Protein AF-A0A059THW8-F1 (afdb_monomer)

Structure (mmCIF, N/CA/C/O backbone):
data_AF-A0A059THW8-F1
#
_entry.id   AF-A0A059THW8-F1
#
loop_
_atom_site.group_PDB
_atom_site.id
_atom_site.type_symbol
_atom_site.label_atom_id
_atom_site.label_alt_id
_atom_site.label_comp_id
_atom_site.label_asym_id
_atom_site.label_entity_id
_atom_site.label_seq_id
_atom_site.pdbx_PDB_ins_code
_atom_site.Cartn_x
_atom_site.Cartn_y
_atom_site.Cartn_z
_atom_site.occupancy
_atom_site.B_iso_or_equiv
_atom_site.auth_seq_id
_atom_site.auth_comp_id
_atom_site.auth_asym_id
_atom_site.auth_atom_id
_atom_site.pdbx_PDB_model_num
ATOM 1 N N . LYS A 1 1 ? 4.156 12.816 -4.416 1.00 83.75 1 LYS A N 1
ATOM 2 C CA . LYS A 1 1 ? 4.973 11.647 -3.995 1.00 83.75 1 LYS A CA 1
ATOM 3 C C . LYS A 1 1 ? 4.164 10.899 -2.945 1.00 83.75 1 LYS A C 1
ATOM 5 O O . LYS A 1 1 ? 3.658 11.568 -2.056 1.00 83.75 1 LYS A O 1
ATOM 10 N N . PHE A 1 2 ? 3.971 9.587 -3.088 1.00 96.25 2 PHE A N 1
ATOM 11 C CA . PHE A 1 2 ? 2.993 8.806 -2.313 1.00 96.25 2 PHE A CA 1
ATOM 12 C C . PHE A 1 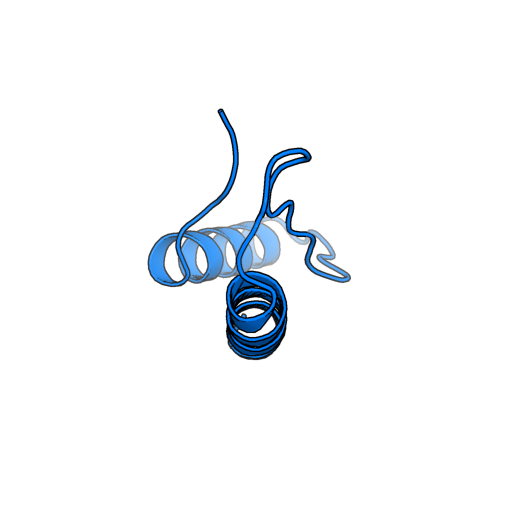2 ? 3.564 7.443 -1.906 1.00 96.25 2 PHE A C 1
ATOM 14 O O . PHE A 1 2 ? 4.592 7.033 -2.443 1.00 96.25 2 PHE A O 1
ATOM 21 N N . GLY A 1 3 ? 2.878 6.763 -0.986 1.00 96.31 3 GLY A N 1
ATOM 22 C CA . GLY A 1 3 ? 3.245 5.446 -0.461 1.00 96.31 3 GLY A CA 1
ATOM 23 C C . GLY A 1 3 ? 3.592 5.482 1.027 1.00 96.31 3 GLY A C 1
ATOM 24 O O . GLY A 1 3 ? 4.074 6.493 1.541 1.00 96.31 3 GLY A O 1
ATOM 25 N N . ALA A 1 4 ? 3.341 4.369 1.713 1.00 97.88 4 ALA A N 1
ATOM 26 C CA . ALA A 1 4 ? 3.721 4.145 3.102 1.00 97.88 4 ALA A CA 1
ATOM 27 C C . ALA A 1 4 ? 4.712 2.976 3.175 1.00 97.88 4 ALA A C 1
ATOM 29 O O . ALA A 1 4 ? 4.593 2.007 2.432 1.00 97.88 4 ALA A O 1
ATOM 30 N N . THR A 1 5 ? 5.691 3.058 4.077 1.00 97.69 5 THR A N 1
ATOM 31 C CA . THR A 1 5 ? 6.563 1.907 4.379 1.00 97.69 5 THR A CA 1
ATOM 32 C C . THR A 1 5 ? 5.758 0.804 5.072 1.00 97.69 5 THR A C 1
ATOM 34 O O . THR A 1 5 ? 4.705 1.093 5.640 1.00 97.69 5 THR A O 1
ATOM 37 N N . LEU A 1 6 ? 6.256 -0.437 5.123 1.00 97.38 6 LEU A N 1
ATOM 38 C CA . LEU A 1 6 ? 5.599 -1.521 5.877 1.00 97.38 6 LEU A CA 1
ATOM 39 C C . LEU A 1 6 ? 5.378 -1.153 7.355 1.00 97.38 6 LEU A C 1
ATOM 41 O O . LEU A 1 6 ? 4.293 -1.346 7.901 1.00 97.38 6 LEU A O 1
ATOM 45 N N . LYS A 1 7 ? 6.377 -0.520 7.987 1.00 97.50 7 LYS A N 1
ATOM 46 C CA . LYS A 1 7 ? 6.274 -0.043 9.374 1.00 97.50 7 LYS A CA 1
ATOM 47 C C . LYS A 1 7 ? 5.151 0.981 9.542 1.00 97.50 7 LYS A C 1
ATOM 49 O O . LYS A 1 7 ? 4.373 0.888 10.484 1.00 97.50 7 LYS A O 1
ATOM 54 N N . THR A 1 8 ? 5.069 1.960 8.643 1.00 98.12 8 THR A N 1
ATOM 55 C CA . THR A 1 8 ? 4.008 2.975 8.683 1.00 98.12 8 THR A CA 1
ATOM 56 C C . THR A 1 8 ? 2.645 2.367 8.360 1.00 98.12 8 THR A C 1
ATOM 58 O O . THR A 1 8 ? 1.666 2.726 9.002 1.00 98.12 8 THR A O 1
ATOM 61 N N . SER A 1 9 ? 2.580 1.426 7.416 1.00 98.19 9 SER A N 1
ATOM 62 C CA . SER A 1 9 ? 1.342 0.744 7.019 1.00 98.19 9 SER A CA 1
ATOM 63 C C . SER A 1 9 ? 0.709 0.021 8.202 1.00 98.19 9 SER A C 1
ATOM 65 O O . SER A 1 9 ? -0.481 0.192 8.443 1.00 98.19 9 SER A O 1
ATOM 67 N N . ARG A 1 10 ? 1.512 -0.670 9.022 1.00 98.06 10 ARG A N 1
ATOM 68 C CA . ARG A 1 10 ? 1.038 -1.279 10.271 1.00 98.06 10 ARG A CA 1
ATOM 69 C C . ARG A 1 10 ? 0.375 -0.264 11.208 1.00 98.06 10 ARG A C 1
ATOM 71 O O . ARG A 1 10 ? -0.734 -0.502 11.670 1.00 98.06 10 ARG A O 1
ATOM 78 N N . LEU A 1 11 ? 1.025 0.875 11.452 1.00 98.44 11 LEU A N 1
ATOM 79 C CA . LEU A 1 11 ? 0.475 1.925 12.321 1.00 98.44 11 LEU A CA 1
ATOM 80 C C . LEU A 1 11 ? -0.830 2.508 11.756 1.00 98.44 11 LEU A C 1
ATOM 82 O O . LEU A 1 11 ? -1.747 2.828 12.507 1.00 98.44 11 LEU A O 1
ATOM 86 N N . LEU A 1 12 ? -0.931 2.635 10.430 1.00 9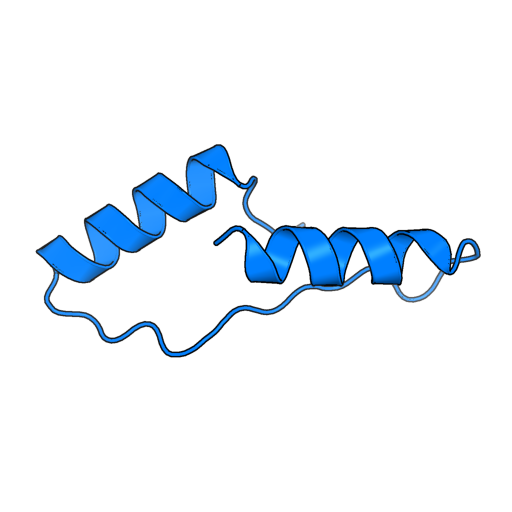8.44 12 LEU A N 1
ATOM 87 C CA . LEU A 1 12 ? -2.146 3.109 9.766 1.00 98.44 12 LEU A CA 1
ATOM 88 C C . LEU A 1 12 ? -3.294 2.098 9.872 1.00 98.44 12 LEU A C 1
ATOM 90 O O . LEU A 1 12 ? -4.428 2.514 10.086 1.00 98.44 12 LEU A O 1
ATOM 94 N N . LEU A 1 13 ? -3.016 0.795 9.765 1.00 98.44 13 LEU A N 1
ATOM 95 C CA . LEU A 1 13 ? -4.016 -0.258 9.969 1.00 98.44 13 LEU A CA 1
ATOM 96 C C . LEU A 1 13 ? -4.505 -0.308 11.420 1.00 98.44 13 LEU A C 1
ATOM 98 O O . LEU A 1 13 ? -5.709 -0.396 11.658 1.00 98.44 13 LEU A O 1
ATOM 102 N N . GLU A 1 14 ? -3.590 -0.205 12.387 1.00 98.56 14 GLU A N 1
ATOM 103 C CA . GLU A 1 14 ? -3.930 -0.094 13.811 1.00 98.56 14 GLU A CA 1
ATOM 104 C C . GLU A 1 14 ? -4.833 1.129 14.045 1.00 98.56 14 GLU A C 1
ATOM 106 O O . GLU A 1 14 ? -5.900 1.007 14.648 1.00 98.56 14 GLU A O 1
ATOM 111 N N . ARG A 1 15 ? -4.491 2.282 13.453 1.00 98.69 15 ARG A N 1
ATOM 112 C CA . ARG A 1 15 ? -5.308 3.496 13.550 1.00 98.69 15 ARG A CA 1
ATOM 113 C C . ARG A 1 15 ? -6.668 3.372 12.858 1.00 98.69 15 ARG A C 1
ATOM 115 O O . ARG A 1 15 ? -7.656 3.886 13.374 1.00 98.69 15 ARG A O 1
ATOM 122 N N . ALA A 1 16 ? -6.741 2.712 11.705 1.00 98.69 16 ALA A N 1
ATOM 123 C CA . ALA A 1 16 ? -8.005 2.467 11.013 1.00 98.69 16 ALA A CA 1
ATOM 124 C C . ALA A 1 16 ? -8.944 1.610 11.872 1.00 98.69 16 ALA A C 1
ATOM 126 O O . ALA A 1 16 ? -10.124 1.930 11.991 1.00 98.69 16 ALA A O 1
ATOM 127 N N . LYS A 1 17 ? -8.401 0.590 12.549 1.00 98.38 17 LYS A N 1
ATOM 128 C CA . LYS A 1 17 ? -9.148 -0.245 13.494 1.00 98.38 17 LYS A CA 1
ATOM 129 C C . LYS A 1 17 ? -9.674 0.550 14.692 1.00 98.38 17 LYS A C 1
ATOM 131 O O . LYS A 1 17 ? -10.821 0.363 15.075 1.00 98.38 17 LYS A O 1
ATOM 136 N N . GLU A 1 18 ? -8.870 1.443 15.271 1.00 98.69 18 GLU A N 1
ATOM 137 C CA . GLU A 1 18 ? -9.310 2.332 16.364 1.00 98.69 18 GLU A CA 1
ATOM 138 C C . GLU A 1 18 ? -10.465 3.259 15.961 1.00 98.69 18 GLU A C 1
ATOM 140 O O . GLU A 1 18 ? -11.241 3.689 16.811 1.00 98.69 18 GLU A O 1
ATOM 145 N N . LEU A 1 19 ? -10.556 3.587 14.673 1.00 98.69 19 LEU A N 1
ATOM 146 C CA . LEU A 1 19 ? -11.580 4.456 14.099 1.00 98.69 19 LEU A CA 1
ATOM 147 C C . LEU A 1 19 ? -12.779 3.685 13.527 1.00 98.69 19 LEU A C 1
ATOM 149 O O . LEU A 1 1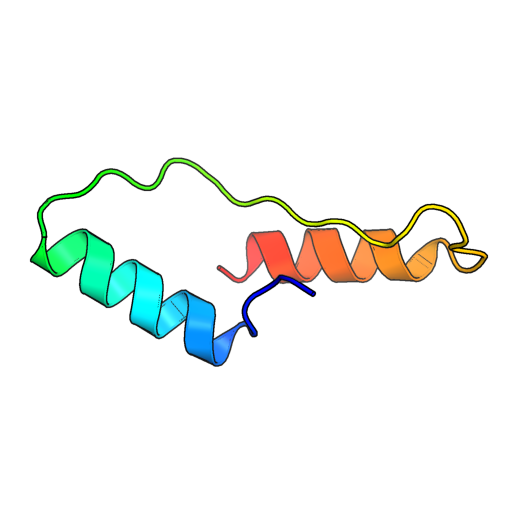9 ? -13.638 4.309 12.911 1.00 98.69 19 LEU A O 1
ATOM 153 N N . ASP A 1 20 ? -12.828 2.361 13.706 1.00 98.25 20 ASP A N 1
ATOM 154 C CA . ASP A 1 20 ? -13.854 1.473 13.139 1.00 98.25 20 ASP A CA 1
ATOM 155 C C . ASP A 1 20 ? -1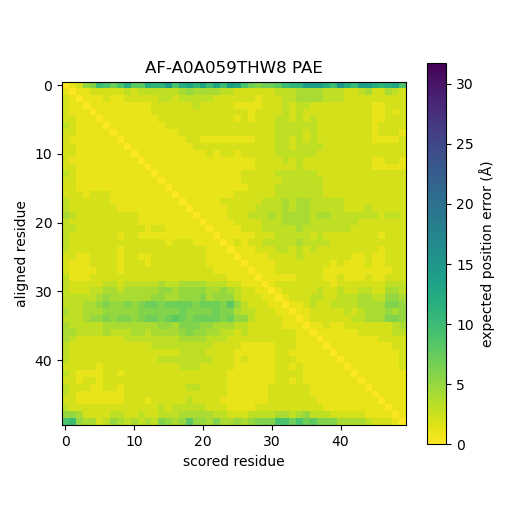3.972 1.578 11.602 1.00 98.25 20 ASP A C 1
ATOM 157 O O . ASP A 1 20 ? -15.049 1.518 11.011 1.00 98.25 20 ASP A O 1
ATOM 161 N N . LEU A 1 21 ? -12.833 1.768 10.923 1.00 98.75 21 LEU A N 1
ATOM 162 C CA . LEU A 1 21 ? -12.756 1.849 9.466 1.00 98.75 21 LEU A CA 1
ATOM 163 C C . LEU A 1 21 ? -12.402 0.493 8.851 1.00 98.75 21 LEU A C 1
ATOM 165 O O . LEU A 1 21 ? -11.427 -0.157 9.233 1.00 98.75 21 LEU A O 1
ATOM 169 N N . ALA A 1 22 ? -13.146 0.111 7.815 1.00 98.25 22 ALA A N 1
ATOM 170 C CA . ALA A 1 22 ? -12.859 -1.080 7.028 1.00 98.25 22 ALA A CA 1
ATOM 171 C C . ALA A 1 22 ? -11.783 -0.796 5.965 1.00 98.25 22 ALA A C 1
ATOM 173 O O . ALA A 1 22 ? -12.031 -0.105 4.976 1.00 98.25 22 ALA A O 1
ATOM 174 N N . VAL A 1 23 ? 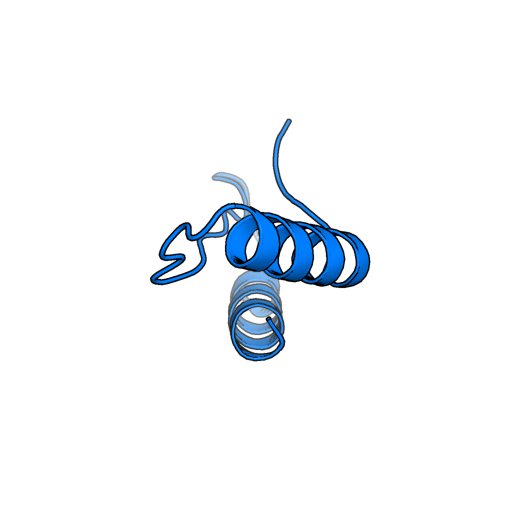-10.595 -1.377 6.140 1.00 98.00 23 VAL A N 1
ATOM 175 C CA . VAL A 1 23 ? -9.549 -1.419 5.108 1.00 98.00 23 VAL A CA 1
ATOM 176 C C . VAL A 1 23 ? -9.649 -2.752 4.373 1.00 98.00 23 VAL A C 1
ATOM 178 O O . VAL A 1 23 ? -9.473 -3.807 4.974 1.00 98.00 23 VAL A O 1
ATOM 181 N N . VAL A 1 24 ? -9.950 -2.710 3.074 1.00 97.94 24 VAL A N 1
ATOM 182 C CA . VAL A 1 24 ? -10.263 -3.913 2.272 1.00 97.94 24 VAL A CA 1
ATOM 183 C C . VAL A 1 24 ? -9.137 -4.351 1.336 1.00 97.94 24 VAL A C 1
ATOM 185 O O . VAL A 1 24 ? -9.279 -5.338 0.619 1.00 97.94 24 VAL A O 1
ATOM 188 N N . GLY A 1 25 ? -8.021 -3.624 1.307 1.00 97.56 25 GLY A N 1
ATOM 189 C CA . GLY A 1 25 ? -6.903 -3.972 0.445 1.00 97.56 25 GLY A CA 1
ATOM 190 C C . GLY A 1 25 ? -5.786 -2.941 0.432 1.00 97.56 25 GLY A C 1
ATOM 191 O O . GLY A 1 25 ? -5.794 -1.963 1.178 1.00 97.56 25 GLY A O 1
ATOM 192 N N . VAL A 1 26 ? -4.828 -3.187 -0.456 1.00 98.25 26 VAL A N 1
ATOM 193 C CA . VAL A 1 26 ? -3.606 -2.403 -0.633 1.00 98.25 26 VAL A CA 1
ATOM 194 C C . VAL A 1 26 ? -3.394 -2.089 -2.111 1.00 98.25 26 VAL A C 1
ATOM 196 O O . VAL A 1 26 ? -3.829 -2.831 -2.991 1.00 98.25 26 VAL A O 1
ATOM 199 N N . SER A 1 27 ? -2.705 -0.987 -2.390 1.00 97.94 27 SER A N 1
ATOM 200 C CA . SER A 1 27 ? -2.340 -0.576 -3.746 1.00 97.94 27 SER A CA 1
ATOM 201 C C . SER A 1 27 ? -0.911 -0.061 -3.767 1.00 97.94 27 SER A C 1
ATOM 203 O O . SER A 1 27 ? -0.489 0.623 -2.834 1.00 97.94 27 SER A O 1
ATOM 205 N N . PHE A 1 28 ? -0.200 -0.311 -4.859 1.00 98.06 28 PHE A N 1
ATOM 206 C CA . PHE A 1 28 ? 1.136 0.220 -5.095 1.00 98.06 28 PHE A CA 1
ATOM 207 C C . PHE A 1 28 ? 1.252 0.746 -6.527 1.00 98.06 28 PHE A C 1
ATOM 209 O O . PHE A 1 28 ? 0.474 0.389 -7.411 1.00 98.06 28 PHE A O 1
ATOM 216 N N . HIS A 1 29 ? 2.239 1.606 -6.757 1.00 97.31 29 HIS A N 1
ATOM 217 C CA . HIS A 1 29 ? 2.574 2.106 -8.082 1.00 97.31 29 HIS A CA 1
ATOM 218 C C . HIS A 1 29 ? 4.091 2.120 -8.237 1.00 97.31 29 HIS A C 1
ATOM 220 O O . HIS A 1 29 ? 4.776 2.875 -7.552 1.00 97.31 29 HIS A O 1
ATOM 226 N N . VAL A 1 30 ? 4.603 1.280 -9.135 1.00 96.06 30 VAL A N 1
ATOM 227 C CA . VAL A 1 30 ? 6.047 1.127 -9.373 1.00 96.06 30 VAL A CA 1
ATOM 228 C C . VAL A 1 30 ? 6.634 2.315 -10.155 1.00 96.06 30 VAL A C 1
ATOM 230 O O . VAL A 1 30 ? 7.818 2.617 -10.039 1.00 96.06 30 VAL A O 1
ATOM 233 N N . GLY A 1 31 ? 5.802 3.046 -10.900 1.00 95.25 31 GLY A N 1
ATOM 234 C CA . GLY A 1 31 ? 6.230 4.128 -11.787 1.00 95.25 31 GLY A CA 1
ATOM 235 C C . GLY A 1 31 ? 6.182 3.712 -13.256 1.00 95.25 31 GLY A C 1
ATOM 236 O O . GLY A 1 31 ? 6.533 2.590 -13.611 1.00 95.25 31 GLY A O 1
ATOM 237 N N . SER A 1 32 ? 5.757 4.627 -14.128 1.00 93.50 32 SER A N 1
ATOM 238 C CA . SER A 1 32 ? 5.617 4.369 -15.570 1.00 93.50 32 SER A CA 1
ATOM 239 C C . SER A 1 32 ? 6.945 4.131 -16.297 1.00 93.50 32 SER A C 1
ATOM 241 O O . SER A 1 32 ? 6.949 3.530 -17.363 1.00 93.50 32 SER A O 1
ATOM 243 N N . GLY A 1 33 ? 8.063 4.601 -15.737 1.00 95.94 33 GLY A N 1
ATOM 244 C CA . GLY A 1 33 ? 9.412 4.423 -16.286 1.00 95.94 33 GLY A CA 1
ATOM 245 C C . GLY A 1 33 ? 10.165 3.218 -15.722 1.00 95.94 33 GLY A C 1
ATOM 246 O O . GLY A 1 33 ? 11.389 3.196 -15.788 1.00 95.94 33 GLY A O 1
ATOM 247 N N . CYS A 1 34 ? 9.472 2.264 -15.097 1.00 95.12 34 CYS A N 1
ATOM 248 C CA . CYS A 1 34 ? 10.115 1.088 -14.524 1.00 95.12 34 CYS A CA 1
ATOM 249 C C . CYS A 1 34 ? 10.760 0.226 -15.618 1.00 95.12 34 CYS A C 1
ATOM 251 O O . CYS A 1 34 ? 10.089 -0.202 -16.555 1.00 95.12 34 CYS A O 1
ATOM 253 N N . THR A 1 35 ? 12.054 -0.048 -15.472 1.00 96.56 35 THR A N 1
ATOM 254 C CA . THR A 1 35 ? 12.818 -0.934 -16.364 1.00 96.56 35 THR A CA 1
ATOM 255 C C . THR A 1 35 ? 13.193 -2.260 -15.704 1.00 96.56 35 THR A C 1
ATOM 257 O O . THR A 1 35 ? 13.840 -3.083 -16.343 1.00 96.56 35 THR A O 1
ATOM 260 N N . ASP A 1 36 ? 12.817 -2.462 -14.437 1.00 97.69 36 ASP A N 1
ATOM 261 C CA . ASP A 1 36 ? 13.142 -3.654 -13.652 1.00 97.69 36 ASP A CA 1
ATOM 262 C C . ASP A 1 36 ? 11.864 -4.367 -13.156 1.00 97.69 36 ASP A C 1
ATOM 264 O O . ASP A 1 36 ? 11.224 -3.897 -12.206 1.00 97.69 36 ASP A O 1
ATOM 268 N N . PRO A 1 37 ? 11.472 -5.501 -13.770 1.00 96.06 3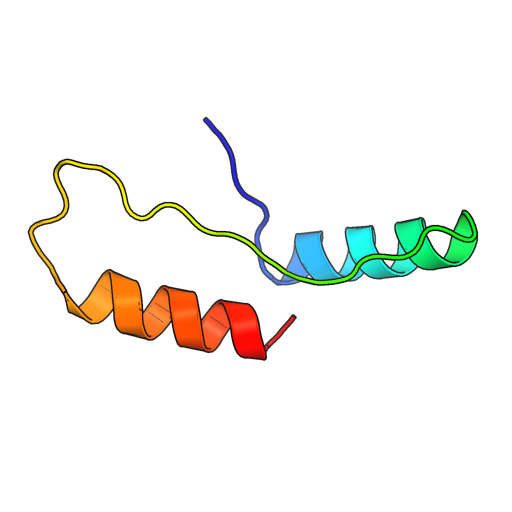7 PRO A N 1
ATOM 269 C CA . PRO A 1 37 ? 10.245 -6.214 -13.421 1.00 96.06 37 PRO A CA 1
ATOM 270 C C . PRO A 1 37 ? 10.260 -6.808 -12.005 1.00 96.06 37 PRO A C 1
ATOM 272 O O . PRO A 1 37 ? 9.187 -6.970 -11.420 1.00 96.06 37 PRO A O 1
ATOM 275 N N . GLU A 1 38 ? 11.430 -7.060 -11.410 1.00 98.19 38 GLU A N 1
ATOM 276 C CA . GLU A 1 38 ? 11.532 -7.569 -10.033 1.00 98.19 38 GLU A CA 1
ATOM 277 C C . GLU A 1 38 ? 10.948 -6.579 -9.01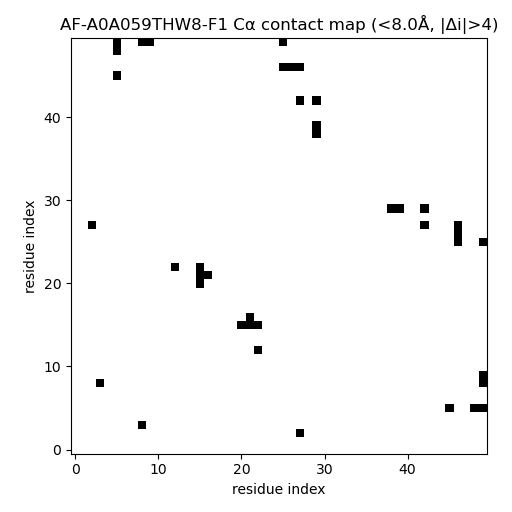4 1.00 98.19 38 GLU A C 1
ATOM 279 O O . GLU A 1 38 ? 10.464 -6.972 -7.950 1.00 98.19 38 GLU A O 1
ATOM 284 N N . THR A 1 39 ? 10.859 -5.295 -9.375 1.00 97.62 39 THR A N 1
ATOM 285 C CA . THR A 1 39 ? 10.202 -4.287 -8.535 1.00 97.62 39 THR A CA 1
ATOM 286 C C . THR A 1 39 ? 8.710 -4.591 -8.338 1.00 97.62 39 THR A C 1
ATOM 288 O O . THR A 1 39 ? 8.163 -4.333 -7.264 1.00 97.62 39 THR A O 1
ATOM 291 N N . PHE A 1 40 ? 8.033 -5.183 -9.331 1.00 98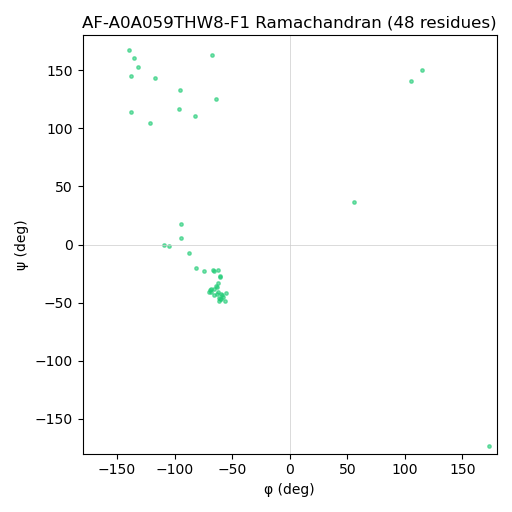.00 40 PHE A N 1
ATOM 292 C CA . PHE A 1 40 ? 6.648 -5.642 -9.169 1.00 98.00 40 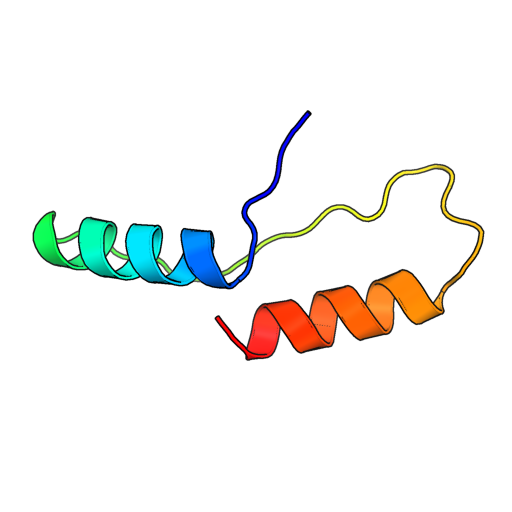PHE A CA 1
ATOM 293 C C . PHE A 1 40 ? 6.559 -6.849 -8.237 1.00 98.00 40 PHE A C 1
ATOM 295 O O . PHE A 1 40 ? 5.655 -6.898 -7.404 1.00 98.00 40 PHE A O 1
ATOM 302 N N . VAL A 1 41 ? 7.494 -7.797 -8.344 1.00 98.44 41 VAL A N 1
ATOM 303 C CA . VAL A 1 41 ? 7.552 -8.976 -7.466 1.00 98.44 41 VAL A CA 1
ATOM 304 C C . VAL A 1 41 ? 7.711 -8.536 -6.012 1.00 98.44 41 VAL A C 1
ATOM 306 O O . VAL A 1 41 ? 6.935 -8.964 -5.155 1.00 98.44 41 VAL A O 1
ATOM 309 N N . GLN A 1 42 ? 8.638 -7.611 -5.747 1.00 98.06 42 GLN A N 1
ATOM 310 C CA . GLN A 1 42 ? 8.826 -7.043 -4.415 1.00 98.06 42 GLN A CA 1
ATOM 311 C C . GLN A 1 42 ? 7.568 -6.317 -3.925 1.00 98.06 42 GLN A C 1
ATOM 313 O O . GLN A 1 42 ? 7.130 -6.561 -2.807 1.00 98.06 42 GLN A O 1
ATOM 318 N N . ALA A 1 43 ? 6.938 -5.481 -4.756 1.00 97.94 43 ALA A N 1
ATOM 319 C CA . ALA A 1 43 ? 5.737 -4.746 -4.359 1.00 97.94 43 ALA A CA 1
ATOM 320 C C . ALA A 1 43 ? 4.542 -5.669 -4.046 1.00 97.94 43 ALA A C 1
ATOM 322 O O . ALA A 1 43 ? 3.774 -5.393 -3.124 1.00 97.94 43 ALA A O 1
ATOM 323 N N . ILE A 1 44 ? 4.395 -6.782 -4.774 1.00 98.38 44 ILE A N 1
ATOM 324 C CA . ILE A 1 44 ? 3.383 -7.814 -4.495 1.00 98.38 44 ILE A CA 1
ATOM 325 C C . ILE A 1 44 ? 3.704 -8.554 -3.191 1.00 98.38 44 ILE A C 1
ATOM 327 O O . ILE A 1 44 ? 2.794 -8.832 -2.408 1.00 98.38 44 ILE A O 1
ATOM 331 N N . SER A 1 45 ? 4.979 -8.870 -2.953 1.00 98.31 45 SER A N 1
ATOM 332 C CA . SER A 1 45 ? 5.435 -9.490 -1.706 1.00 98.31 45 SER A CA 1
ATOM 333 C C . SER A 1 45 ? 5.159 -8.577 -0.507 1.00 98.31 45 SER A C 1
ATOM 335 O O . SER A 1 45 ? 4.505 -8.988 0.448 1.00 98.31 45 SER A O 1
ATOM 337 N N . ASP A 1 46 ? 5.532 -7.301 -0.606 1.00 98.19 46 ASP A N 1
ATOM 338 C CA . ASP A 1 46 ? 5.278 -6.288 0.418 1.00 98.19 46 ASP A CA 1
ATOM 339 C C . ASP A 1 46 ? 3.776 -6.129 0.685 1.00 98.19 46 ASP A C 1
ATOM 341 O O . ASP A 1 46 ? 3.352 -6.094 1.837 1.00 98.19 46 ASP A O 1
ATOM 345 N N . ALA A 1 47 ? 2.953 -6.109 -0.367 1.00 98.06 47 ALA A N 1
ATOM 346 C CA . ALA A 1 47 ? 1.496 -6.053 -0.265 1.00 98.06 47 ALA A CA 1
ATOM 347 C C . ALA A 1 47 ? 0.884 -7.255 0.480 1.00 98.06 47 ALA A C 1
ATOM 349 O O . ALA A 1 47 ? -0.188 -7.119 1.063 1.00 98.06 47 ALA A O 1
ATOM 350 N N . ARG A 1 48 ? 1.538 -8.425 0.474 1.00 97.69 48 ARG A N 1
ATOM 351 C CA . ARG A 1 48 ? 1.125 -9.610 1.251 1.00 97.69 48 ARG A CA 1
ATOM 352 C C . ARG A 1 48 ? 1.563 -9.553 2.716 1.00 97.69 48 ARG A C 1
ATOM 354 O O . ARG A 1 48 ? 1.017 -10.297 3.524 1.00 97.69 48 ARG A O 1
ATOM 361 N N . CYS A 1 49 ? 2.558 -8.728 3.042 1.00 94.94 49 CYS A N 1
ATOM 362 C CA . CYS A 1 49 ? 3.085 -8.552 4.397 1.00 94.94 49 CYS A CA 1
ATOM 363 C C . CYS A 1 49 ? 2.335 -7.496 5.225 1.00 94.94 49 CYS A C 1
ATOM 365 O O . CYS A 1 49 ? 2.650 -7.328 6.405 1.00 94.94 49 CYS A O 1
ATOM 367 N N . VAL A 1 50 ? 1.405 -6.767 4.604 1.00 90.06 50 VAL A N 1
ATOM 368 C CA . VAL A 1 50 ? 0.519 -5.779 5.239 1.00 90.06 50 VAL A CA 1
ATOM 369 C C . VAL A 1 50 ? -0.742 -6.470 5.740 1.00 90.06 50 VAL A C 1
ATOM 371 O O . VAL A 1 50 ? -1.107 -6.201 6.905 1.00 90.06 50 VAL A O 1
#

Mean predicted aligned error: 2.27 Å

Sequence (50 aa):
KFGATLKTSRLLLERAKELDLAVVGVSFHVGSGCTDPETFVQAISDARCV

pLDDT: mean 97.17, std 2.46, range [83.75, 98.75]

Foldseek 3Di:
DDDDQLVVVVVVVVVCVVVVHDDDFDDDDPDPPDPDCVSVVVVVVSRVSD

Radius of gyration: 12.71 Å; Cα contacts (8 Å, |Δi|>4): 20; chains: 1; bounding box: 27×21×33 Å

InterPro domains:
  IPR002433 Ornithine decarboxylase [PTHR11482] (1-50)
  IPR022644 Orn/DAP/Arg decarboxylase 2, N-terminal [PF02784] (1-50)
  IPR029066 PLP-binding barrel [G3DSA:3.20.20.10] (1-50)
  IPR029066 PLP-binding barrel [SSF51419] (1-49)

Secondary structure (DSSP, 8-state):
-----HHHHHHHHHHHHHTT-----------TT---THHHHHHHHHHH--

Solvent-accessible surface area (backbone atoms only — not comparable to full-atom values): 3454 Å² total; per-residue (Å²): 141,86,90,71,54,74,74,53,45,53,56,51,53,54,51,31,56,78,67,74,48,89,81,91,79,84,87,86,81,90,58,95,82,64,88,57,73,65,58,54,56,50,53,54,52,54,58,72,74,109

Organism: NCBI:txid667160